Protein AF-A3W802-F1 (afdb_monomer)

Nearest PDB structures (foldseek):
  6dkm-assembly2_C  TM=4.353E-01  e=5.550E+00  synthetic construct
  5izs-assembly2_E  TM=3.662E-01  e=6.695E+00  synthetic construct

Sequence (88 aa):
MSTDERPLNGKALKVILEQLAEVSAIAFALKHDLEPLTPEDIQAGAEPLSQGQIQDSLDEIQTMITNLARVALKATSEEWGAANDGIQ

Mean predicted aligned error: 6.24 Å

Solvent-accessible surface area (backbone atoms only — not comparable to full-atom values): 5297 Å² total; per-residue (Å²): 132,89,76,79,79,62,94,60,58,73,71,64,38,50,55,52,50,52,54,50,51,52,44,50,49,54,56,51,48,54,55,60,60,67,47,81,77,50,76,66,41,51,73,72,67,59,75,77,72,49,72,64,59,54,47,52,55,51,52,48,44,51,52,50,52,50,44,43,42,44,65,74,68,59,41,49,73,65,59,50,45,59,60,50,66,76,72,114

Radius of gyration: 18.17 Å; Cα contacts (8 Å, |Δi|>4): 40; chains: 1; bounding box: 46×30×48 Å

Structure (mmCIF, N/CA/C/O backbone):
data_AF-A3W802-F1
#
_entry.id   AF-A3W802-F1
#
loop_
_atom_site.group_PDB
_atom_site.id
_atom_site.type_symbol
_atom_site.label_atom_id
_atom_site.label_alt_id
_atom_site.label_comp_id
_atom_site.label_asym_id
_atom_site.label_entity_id
_atom_site.label_seq_id
_atom_site.pdbx_PDB_ins_code
_atom_site.Cartn_x
_atom_site.Cartn_y
_atom_site.Cartn_z
_atom_site.occupancy
_atom_site.B_iso_or_equiv
_atom_site.auth_seq_id
_atom_site.auth_comp_id
_atom_site.auth_asym_id
_atom_site.auth_atom_id
_atom_site.pdbx_PDB_model_num
ATOM 1 N N . MET A 1 1 ? 32.263 -22.223 -9.713 1.00 40.97 1 MET A N 1
ATOM 2 C CA . MET A 1 1 ? 31.642 -21.787 -8.446 1.00 40.97 1 MET A CA 1
ATOM 3 C C . MET A 1 1 ? 30.484 -20.877 -8.807 1.00 40.97 1 MET A C 1
ATOM 5 O O . MET A 1 1 ? 30.721 -19.880 -9.469 1.00 40.97 1 MET A O 1
ATOM 9 N N . SER A 1 2 ? 29.257 -21.281 -8.479 1.00 53.06 2 SER A N 1
ATOM 10 C CA . SER A 1 2 ? 28.028 -20.532 -8.765 1.00 53.06 2 SER A CA 1
ATOM 11 C C . SER A 1 2 ? 27.893 -19.386 -7.765 1.00 53.06 2 SER A C 1
ATOM 13 O O . SER A 1 2 ? 27.359 -19.577 -6.675 1.00 53.06 2 SER A O 1
ATOM 15 N N . THR A 1 3 ? 28.417 -18.211 -8.099 1.00 56.62 3 THR A N 1
ATOM 16 C CA . THR A 1 3 ? 28.065 -16.974 -7.397 1.00 56.62 3 THR A CA 1
ATOM 17 C C . THR A 1 3 ? 26.665 -16.564 -7.825 1.00 56.62 3 THR A C 1
ATOM 19 O O . THR A 1 3 ? 26.513 -15.874 -8.821 1.00 56.62 3 THR A O 1
ATOM 22 N N . ASP A 1 4 ? 25.674 -17.072 -7.095 1.00 57.56 4 ASP A N 1
ATOM 23 C CA . ASP A 1 4 ? 24.484 -16.349 -6.630 1.00 57.56 4 ASP A CA 1
ATOM 24 C C . ASP A 1 4 ? 24.134 -15.094 -7.468 1.00 57.56 4 ASP A C 1
ATOM 26 O O . ASP A 1 4 ? 24.355 -13.956 -7.043 1.00 57.56 4 ASP A O 1
ATOM 30 N N . GLU A 1 5 ? 23.630 -15.291 -8.693 1.00 60.50 5 GLU A N 1
ATOM 31 C CA . GLU A 1 5 ? 23.166 -14.214 -9.578 1.00 60.50 5 GLU A CA 1
ATOM 32 C C . GLU A 1 5 ? 21.841 -13.664 -9.045 1.00 60.50 5 GLU A C 1
ATOM 34 O O . GLU A 1 5 ? 20.757 -13.935 -9.559 1.00 60.50 5 GLU A O 1
ATOM 39 N N . ARG A 1 6 ? 21.911 -12.905 -7.948 1.00 67.00 6 ARG A N 1
ATOM 40 C CA . ARG A 1 6 ? 20.743 -12.183 -7.449 1.00 67.00 6 ARG A CA 1
ATOM 41 C C . ARG A 1 6 ? 20.264 -11.237 -8.554 1.00 67.00 6 ARG A C 1
ATOM 43 O O . ARG A 1 6 ? 21.070 -10.432 -9.025 1.00 67.00 6 ARG A O 1
ATOM 50 N N . PRO A 1 7 ? 18.970 -11.277 -8.925 1.00 71.38 7 PRO A N 1
ATOM 51 C CA . PRO A 1 7 ? 18.443 -10.499 -10.048 1.00 71.38 7 PRO A CA 1
ATOM 52 C C . PRO A 1 7 ? 18.579 -8.985 -9.835 1.00 71.38 7 PRO A C 1
ATOM 54 O O . PRO A 1 7 ? 18.577 -8.217 -10.792 1.00 71.38 7 PRO A O 1
ATOM 57 N N . LEU A 1 8 ? 18.725 -8.549 -8.579 1.00 81.75 8 LEU A N 1
ATOM 58 C CA . LEU A 1 8 ? 18.912 -7.158 -8.187 1.00 81.75 8 LEU A CA 1
ATOM 59 C C . LEU A 1 8 ? 19.997 -7.054 -7.114 1.00 81.75 8 LEU A C 1
ATOM 61 O O . LEU A 1 8 ? 20.045 -7.849 -6.173 1.00 81.75 8 LEU A O 1
ATOM 65 N N . ASN A 1 9 ? 20.852 -6.040 -7.228 1.00 83.00 9 ASN A N 1
ATOM 66 C CA . ASN A 1 9 ? 21.917 -5.764 -6.270 1.00 83.00 9 ASN A CA 1
ATOM 67 C C . ASN A 1 9 ? 22.134 -4.250 -6.075 1.00 83.00 9 ASN A C 1
ATOM 69 O O . ASN A 1 9 ? 21.529 -3.407 -6.745 1.00 83.00 9 ASN A O 1
ATOM 73 N N . GLY A 1 10 ? 22.966 -3.902 -5.089 1.00 86.75 10 GLY A N 1
ATOM 74 C CA . GLY A 1 10 ? 23.379 -2.524 -4.828 1.00 86.75 10 GLY A CA 1
ATOM 75 C C . GLY A 1 10 ? 22.214 -1.564 -4.554 1.00 86.75 10 GLY A C 1
ATOM 76 O O . GLY A 1 10 ? 21.307 -1.858 -3.776 1.00 86.75 10 GLY A O 1
ATOM 77 N N . LYS A 1 11 ? 22.254 -0.385 -5.187 1.00 85.56 11 LYS A N 1
ATOM 78 C CA . LYS A 1 11 ? 21.295 0.707 -4.947 1.00 85.56 11 LYS A CA 1
ATOM 79 C C . LYS A 1 11 ? 19.860 0.338 -5.336 1.00 85.56 11 LYS A C 1
ATOM 81 O O . LYS A 1 11 ? 18.939 0.745 -4.639 1.00 85.56 11 LYS A O 1
ATOM 86 N N . ALA A 1 12 ? 19.673 -0.427 -6.412 1.00 84.75 12 ALA A N 1
ATOM 87 C CA . ALA A 1 12 ? 18.343 -0.829 -6.870 1.00 84.75 12 ALA A CA 1
ATOM 88 C C . ALA A 1 12 ? 17.657 -1.742 -5.845 1.00 84.75 12 ALA A C 1
ATOM 90 O O . ALA A 1 12 ? 16.526 -1.480 -5.445 1.00 84.75 12 ALA A O 1
ATOM 91 N N . LEU A 1 13 ? 18.384 -2.750 -5.348 1.00 88.81 13 LEU A N 1
ATOM 92 C CA . LEU A 1 13 ? 17.891 -3.626 -4.286 1.00 88.81 13 LEU A CA 1
ATOM 93 C C . LEU A 1 13 ? 17.564 -2.836 -3.012 1.00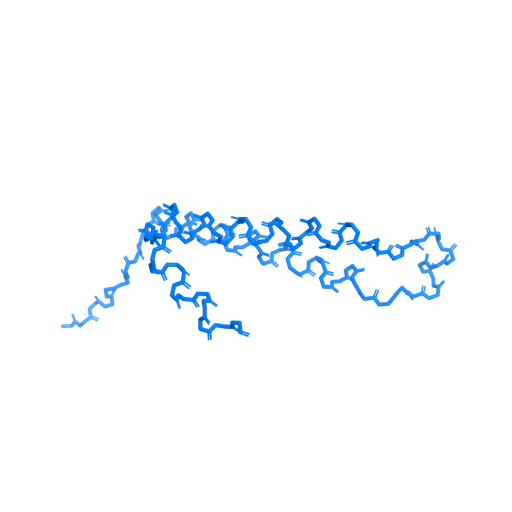 88.81 13 LEU A C 1
ATOM 95 O O . LEU A 1 13 ? 16.518 -3.058 -2.414 1.00 88.81 13 LEU A O 1
ATOM 99 N N . LYS A 1 14 ? 18.427 -1.893 -2.614 1.00 90.00 14 LYS A N 1
ATOM 100 C CA . LYS A 1 14 ? 18.190 -1.060 -1.427 1.00 90.00 14 LYS A CA 1
ATOM 101 C C . LYS A 1 14 ? 16.868 -0.283 -1.519 1.00 90.00 14 LYS A C 1
ATOM 103 O O . LYS A 1 14 ? 16.092 -0.338 -0.576 1.00 90.00 14 LYS A O 1
ATOM 108 N N . VAL A 1 15 ? 16.603 0.383 -2.645 1.00 88.00 15 VAL A N 1
ATOM 109 C CA . VAL A 1 15 ? 15.366 1.167 -2.843 1.00 88.00 15 VAL A CA 1
ATOM 110 C C . VAL A 1 15 ? 14.124 0.279 -2.757 1.00 88.00 15 VAL A C 1
ATOM 112 O O . VAL A 1 15 ? 13.148 0.644 -2.111 1.00 88.00 15 VAL A O 1
ATOM 115 N N . ILE A 1 16 ? 14.172 -0.905 -3.369 1.00 90.50 16 ILE A N 1
ATOM 116 C CA . ILE A 1 16 ? 13.067 -1.872 -3.319 1.00 90.50 16 ILE A CA 1
ATOM 117 C C . ILE A 1 16 ? 12.824 -2.339 -1.881 1.00 90.50 16 ILE A C 1
ATOM 119 O O . ILE A 1 16 ? 11.680 -2.398 -1.444 1.00 90.50 16 ILE A O 1
ATOM 123 N N . LEU A 1 17 ? 13.886 -2.636 -1.127 1.00 92.44 17 LEU A N 1
ATOM 124 C CA . LEU A 1 17 ? 13.767 -3.046 0.273 1.00 92.44 17 LEU A CA 1
ATOM 125 C C . LEU A 1 17 ? 13.210 -1.931 1.168 1.00 92.44 17 LEU A C 1
ATOM 127 O O . LEU A 1 17 ? 12.419 -2.227 2.055 1.00 92.44 17 LEU A O 1
ATOM 131 N N . GLU A 1 18 ? 13.588 -0.672 0.936 1.00 92.50 18 GLU A N 1
ATOM 132 C CA . GLU A 1 18 ? 13.041 0.480 1.668 1.00 92.50 18 GLU A CA 1
ATOM 133 C C . GLU A 1 18 ? 11.532 0.630 1.416 1.00 92.50 18 GLU A C 1
ATOM 135 O O . GLU A 1 18 ? 10.765 0.743 2.368 1.00 92.50 18 GLU A O 1
ATOM 140 N N . GLN A 1 19 ? 11.092 0.519 0.159 1.00 90.88 19 GLN A N 1
ATOM 141 C CA . GLN A 1 19 ? 9.668 0.567 -0.192 1.00 90.88 19 GLN A CA 1
ATOM 142 C C . GLN A 1 19 ? 8.874 -0.615 0.388 1.00 90.88 19 GLN A C 1
ATOM 144 O O . GLN A 1 19 ? 7.767 -0.428 0.889 1.00 90.88 19 GLN A O 1
ATOM 149 N N . LEU A 1 20 ? 9.431 -1.833 0.362 1.00 94.12 20 LEU A N 1
ATOM 150 C CA . LEU A 1 20 ? 8.797 -3.000 0.991 1.00 94.12 20 LEU A CA 1
ATOM 151 C C . LEU A 1 20 ? 8.705 -2.854 2.513 1.00 94.12 20 LEU A C 1
ATOM 153 O O . LEU A 1 20 ? 7.711 -3.273 3.105 1.00 94.12 20 LEU A O 1
ATOM 157 N N . ALA A 1 21 ? 9.722 -2.271 3.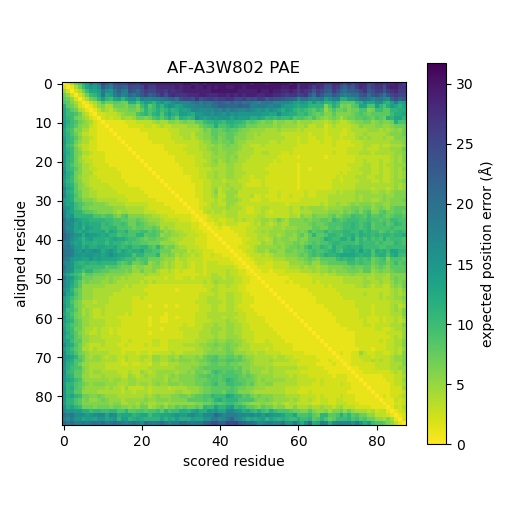150 1.00 95.00 21 ALA A N 1
ATOM 158 C CA . ALA A 1 21 ? 9.706 -2.015 4.585 1.00 95.00 21 ALA A CA 1
ATOM 159 C C . ALA A 1 21 ? 8.611 -1.009 4.963 1.00 95.00 21 ALA A C 1
AT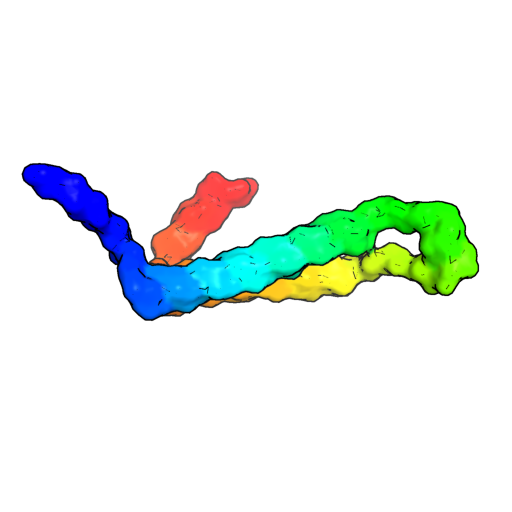OM 161 O O . ALA A 1 21 ? 7.930 -1.207 5.965 1.00 95.00 21 ALA A O 1
ATOM 162 N N . GLU A 1 22 ? 8.404 0.024 4.148 1.00 93.81 22 GLU A N 1
ATOM 163 C CA . GLU A 1 22 ? 7.347 1.017 4.352 1.00 93.81 22 GLU A CA 1
ATOM 164 C C . GLU A 1 22 ? 5.947 0.395 4.188 1.00 93.81 22 GLU A C 1
ATOM 166 O O . GLU A 1 22 ? 5.120 0.523 5.089 1.00 93.81 22 GLU A O 1
ATOM 171 N N . VAL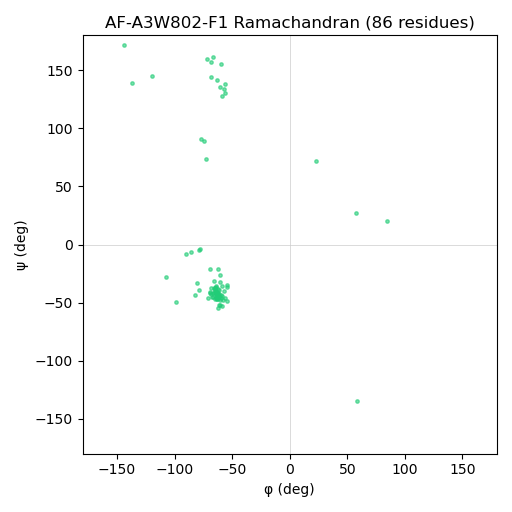 A 1 23 ? 5.718 -0.415 3.144 1.00 94.81 23 VAL A N 1
ATOM 172 C CA . VAL A 1 23 ? 4.472 -1.200 2.998 1.00 94.81 23 VAL A CA 1
ATOM 173 C C . VAL A 1 23 ? 4.237 -2.103 4.211 1.00 94.81 23 VAL A C 1
ATOM 175 O O . VAL A 1 23 ? 3.132 -2.163 4.751 1.00 94.81 23 VAL A O 1
ATOM 178 N N . SER A 1 24 ? 5.280 -2.805 4.663 1.00 94.44 24 SER A N 1
ATOM 179 C CA . SER A 1 24 ? 5.188 -3.685 5.828 1.00 94.44 24 SER A CA 1
ATOM 180 C C . SER A 1 24 ? 4.871 -2.918 7.110 1.00 94.44 24 SER A C 1
ATOM 182 O O . SER A 1 24 ? 4.168 -3.458 7.963 1.00 94.44 24 SER A O 1
ATOM 184 N N . ALA A 1 25 ? 5.392 -1.701 7.271 1.00 93.88 25 ALA A N 1
ATOM 185 C CA . ALA A 1 25 ? 5.125 -0.865 8.434 1.00 93.88 25 ALA A CA 1
ATOM 186 C C . ALA A 1 25 ? 3.660 -0.415 8.468 1.00 93.88 25 ALA A C 1
ATOM 188 O O . ALA A 1 25 ? 3.021 -0.556 9.509 1.00 93.88 25 ALA A O 1
ATOM 189 N N . ILE A 1 26 ? 3.110 0.033 7.334 1.00 92.69 26 ILE A N 1
ATOM 190 C CA . ILE A 1 26 ? 1.698 0.439 7.230 1.00 92.69 26 ILE A CA 1
ATOM 191 C C . ILE A 1 26 ? 0.782 -0.759 7.498 1.00 92.69 26 ILE A C 1
ATOM 193 O O . ILE A 1 26 ? -0.133 -0.668 8.310 1.00 92.69 26 ILE A O 1
ATOM 197 N N . ALA A 1 27 ? 1.062 -1.915 6.888 1.00 94.00 27 ALA A N 1
ATOM 198 C CA . ALA A 1 27 ? 0.270 -3.125 7.106 1.00 94.00 27 ALA A CA 1
ATOM 199 C C . ALA A 1 27 ? 0.314 -3.602 8.569 1.00 94.00 27 ALA A C 1
ATOM 201 O O . ALA A 1 27 ? -0.695 -4.060 9.107 1.00 94.00 27 ALA A O 1
ATOM 202 N N . PHE A 1 28 ? 1.475 -3.498 9.222 1.00 93.25 28 PHE A N 1
ATOM 203 C CA . PHE A 1 28 ? 1.619 -3.850 10.633 1.00 93.25 28 PHE A CA 1
ATOM 204 C C . PHE A 1 28 ? 0.875 -2.873 11.550 1.00 93.25 28 PHE A C 1
ATOM 206 O O . PHE A 1 28 ? 0.198 -3.323 12.473 1.00 93.25 28 PHE A O 1
ATOM 213 N N . ALA A 1 29 ? 0.968 -1.569 11.280 1.00 90.94 29 ALA A N 1
ATOM 214 C CA . ALA A 1 29 ? 0.233 -0.544 12.014 1.00 90.94 29 ALA A CA 1
ATOM 215 C C . ALA A 1 29 ? -1.278 -0.759 11.878 1.00 90.94 29 ALA A C 1
ATOM 217 O O . ALA A 1 29 ? -1.949 -0.954 12.884 1.00 90.94 29 ALA A O 1
ATOM 218 N N . LEU A 1 30 ? -1.780 -0.895 10.646 1.00 92.56 30 LEU A N 1
ATOM 219 C CA . LEU A 1 30 ? -3.195 -1.152 10.382 1.00 92.56 30 LEU A CA 1
ATOM 220 C C . LEU A 1 30 ? -3.689 -2.418 11.090 1.00 92.56 30 LEU A C 1
ATOM 222 O O . LEU A 1 30 ? -4.788 -2.432 11.632 1.00 92.56 30 LEU A O 1
ATOM 226 N N . LYS A 1 31 ? -2.883 -3.487 11.125 1.00 91.19 31 LYS A N 1
ATOM 227 C CA . LYS A 1 31 ? -3.235 -4.697 11.878 1.00 91.19 31 LYS A CA 1
ATOM 228 C C . LYS A 1 31 ? -3.432 -4.400 13.366 1.00 91.19 31 LYS A C 1
ATOM 230 O O . LYS A 1 31 ? -4.391 -4.911 13.933 1.00 91.19 31 LYS A O 1
ATOM 235 N N . HIS A 1 32 ? -2.527 -3.637 13.977 1.00 88.06 32 HIS A N 1
ATOM 236 C CA . HIS A 1 32 ? -2.628 -3.258 15.387 1.00 88.06 32 HIS A CA 1
ATOM 237 C C . HIS A 1 32 ? -3.818 -2.330 15.641 1.00 88.06 32 HIS A C 1
ATOM 239 O O . HIS A 1 32 ? -4.556 -2.539 16.594 1.00 88.06 32 HIS A O 1
ATOM 245 N N . ASP A 1 33 ? -4.050 -1.363 14.757 1.00 87.88 33 ASP A N 1
ATOM 246 C CA . ASP A 1 33 ? -5.147 -0.398 14.885 1.00 87.88 33 ASP A CA 1
ATOM 247 C C . ASP A 1 33 ? -6.533 -1.041 14.681 1.00 87.88 33 ASP A C 1
ATOM 249 O O . ASP A 1 33 ? -7.553 -0.508 15.118 1.00 87.88 33 ASP A O 1
ATOM 253 N N . LEU A 1 34 ? -6.579 -2.197 14.012 1.00 91.38 34 LEU A N 1
ATOM 254 C CA . LEU A 1 34 ? -7.773 -3.030 13.861 1.00 91.38 34 LEU A CA 1
ATOM 255 C C . LEU A 1 34 ? -7.989 -4.002 15.030 1.00 91.38 34 LEU A C 1
ATOM 257 O O . LEU A 1 34 ? -9.013 -4.696 15.053 1.00 91.38 34 LEU A O 1
ATOM 261 N N . GLU A 1 35 ? -7.054 -4.103 15.978 1.00 90.56 35 GLU A N 1
ATOM 262 C CA . GLU A 1 35 ? -7.276 -4.906 17.178 1.00 90.56 35 GLU A CA 1
ATOM 263 C C . GLU A 1 35 ? -8.444 -4.315 17.988 1.00 90.56 35 GLU A C 1
ATOM 265 O O .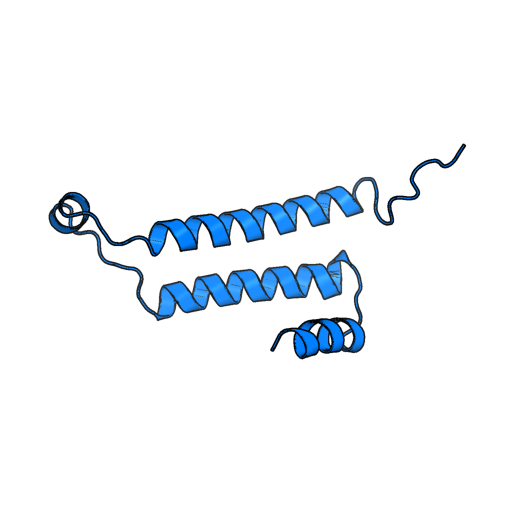 GLU A 1 35 ? -8.609 -3.095 18.059 1.00 90.56 35 GLU A O 1
ATOM 270 N N . PRO A 1 36 ? -9.300 -5.159 18.594 1.00 88.94 36 PRO A N 1
ATOM 271 C CA . PRO A 1 36 ? -10.378 -4.663 19.432 1.00 88.94 36 PRO A CA 1
ATOM 272 C C . PRO A 1 36 ? -9.829 -3.786 20.556 1.00 88.94 36 PRO A C 1
ATOM 274 O O . PRO A 1 36 ? -8.937 -4.212 21.291 1.00 88.94 36 PRO A O 1
ATOM 277 N N . LEU A 1 37 ? -10.407 -2.596 20.714 1.00 90.88 37 LEU A N 1
ATOM 278 C CA . LEU A 1 37 ? -10.047 -1.690 21.799 1.00 90.88 37 LEU A CA 1
ATOM 279 C C . LEU A 1 37 ? -10.222 -2.372 23.157 1.00 90.88 37 LEU A C 1
ATOM 281 O O . LEU A 1 37 ? -11.228 -3.050 23.410 1.00 90.88 37 LEU A O 1
ATOM 285 N N . THR A 1 38 ? -9.259 -2.155 24.048 1.00 91.75 38 THR A N 1
ATOM 286 C CA . THR A 1 38 ? -9.383 -2.596 25.436 1.00 91.75 38 THR A CA 1
ATOM 287 C C . THR A 1 38 ? -10.407 -1.729 26.181 1.00 91.75 38 THR A C 1
ATOM 289 O O . THR A 1 38 ? -10.707 -0.604 25.765 1.00 91.75 38 THR A O 1
ATOM 292 N N . PRO A 1 39 ? -10.971 -2.209 27.303 1.00 93.62 39 PRO A N 1
ATOM 293 C CA . PRO A 1 39 ? -11.815 -1.376 28.157 1.00 93.62 39 PRO A CA 1
ATOM 294 C C . PRO A 1 39 ? -11.128 -0.077 28.602 1.00 93.62 39 PRO A C 1
ATOM 296 O O . PRO A 1 39 ? -11.794 0.951 28.728 1.00 93.62 39 PRO A O 1
ATOM 299 N N . GLU A 1 40 ? -9.814 -0.113 28.827 1.00 93.69 40 GLU A N 1
ATOM 300 C CA . GLU A 1 40 ? -8.991 1.040 29.188 1.00 93.69 40 GLU A CA 1
ATOM 301 C C . GLU A 1 40 ? -8.918 2.069 28.050 1.00 93.69 40 GLU A C 1
ATOM 303 O O . GLU A 1 40 ? -9.069 3.264 28.306 1.00 93.69 40 GLU A O 1
ATOM 308 N N . ASP A 1 41 ? -8.773 1.622 26.799 1.00 91.69 41 ASP A N 1
ATOM 309 C CA . ASP A 1 41 ? -8.751 2.501 25.620 1.00 91.69 41 ASP A CA 1
ATOM 310 C C . ASP A 1 41 ? -10.093 3.219 25.442 1.00 91.69 41 ASP A C 1
ATOM 312 O O . ASP A 1 41 ? -10.142 4.431 25.223 1.00 91.69 41 ASP A O 1
ATOM 316 N N . ILE A 1 42 ? -11.198 2.489 25.620 1.00 90.75 42 ILE A N 1
ATOM 317 C CA . ILE A 1 42 ? -12.552 3.057 25.557 1.00 90.75 42 ILE A CA 1
ATOM 318 C C . ILE A 1 42 ? -12.751 4.087 26.679 1.00 90.75 42 ILE A C 1
ATOM 320 O O . ILE A 1 42 ? -13.321 5.154 26.447 1.00 90.75 42 ILE A O 1
ATOM 324 N N . GLN A 1 43 ? -12.255 3.814 27.893 1.00 93.75 43 GLN A N 1
ATOM 325 C CA . GLN A 1 43 ? -12.295 4.777 29.002 1.00 93.75 43 GLN A CA 1
ATOM 326 C C . GLN A 1 43 ? -11.428 6.016 28.744 1.00 93.75 43 GLN A C 1
ATOM 328 O O . GLN A 1 43 ? -11.777 7.105 29.201 1.00 93.75 43 GLN A O 1
ATOM 333 N N . ALA A 1 44 ? -10.328 5.866 28.004 1.00 93.75 44 ALA A N 1
ATOM 334 C CA . ALA A 1 44 ? -9.470 6.964 27.566 1.00 93.75 44 ALA A CA 1
ATOM 335 C C . ALA A 1 44 ? -10.041 7.749 26.366 1.00 93.75 44 ALA A C 1
ATOM 337 O O . ALA A 1 44 ? -9.467 8.768 25.981 1.00 93.75 44 ALA A O 1
ATOM 338 N N . GLY A 1 45 ? -11.177 7.318 25.805 1.00 92.19 45 GLY A N 1
ATOM 339 C CA . GLY A 1 45 ? -11.845 7.975 24.681 1.00 92.19 45 GLY A CA 1
ATOM 340 C C . GLY A 1 45 ? -11.298 7.586 23.308 1.00 92.19 45 GLY A C 1
ATOM 341 O O . GLY A 1 45 ? -11.487 8.339 22.356 1.00 92.19 45 GLY A O 1
ATOM 342 N N . ALA A 1 46 ? -10.610 6.448 23.195 1.00 90.00 46 ALA A N 1
ATOM 343 C CA . ALA A 1 46 ? -10.219 5.906 21.902 1.00 90.00 46 ALA A CA 1
ATOM 344 C C . ALA A 1 46 ? -11.451 5.431 21.119 1.00 90.00 46 ALA A C 1
ATOM 346 O O . ALA A 1 46 ? -12.394 4.868 21.682 1.00 90.00 46 ALA A O 1
ATOM 347 N N . GLU A 1 47 ? -11.409 5.621 19.804 1.00 89.75 47 GLU A N 1
ATOM 348 C CA . GLU A 1 47 ? -12.426 5.141 18.875 1.00 89.75 47 GLU A CA 1
ATOM 349 C C . GLU A 1 47 ? -11.784 4.177 17.870 1.00 89.75 47 GLU A C 1
ATOM 351 O O . GLU A 1 47 ? -10.622 4.372 17.499 1.00 89.75 47 GLU A O 1
ATOM 356 N N . PRO A 1 48 ? -12.503 3.131 17.423 1.00 88.88 48 PRO A N 1
ATOM 357 C CA . PRO A 1 48 ? -12.014 2.267 16.359 1.00 88.88 48 PRO A CA 1
ATOM 358 C C . PRO A 1 48 ? -11.770 3.065 15.080 1.00 88.88 48 PRO A C 1
ATOM 360 O O . PRO A 1 48 ? -12.442 4.070 14.826 1.00 88.88 48 PRO A O 1
ATOM 363 N N . LEU A 1 49 ? -10.883 2.563 14.221 1.00 91.12 49 LEU A N 1
ATOM 364 C CA . LEU A 1 49 ? -10.749 3.116 12.880 1.00 91.12 49 LEU A CA 1
ATOM 365 C C . LEU A 1 49 ? -12.088 3.074 12.138 1.00 91.12 49 LEU A C 1
ATOM 367 O O . LEU A 1 49 ? -12.791 2.060 12.100 1.00 91.12 49 LEU A O 1
ATOM 371 N N . SER A 1 50 ? -12.419 4.190 11.501 1.00 92.81 50 SER A N 1
ATOM 372 C CA . SER A 1 50 ? -13.534 4.250 10.567 1.00 92.81 50 SER A CA 1
ATOM 373 C C . SER A 1 50 ? -13.231 3.438 9.307 1.00 92.81 50 SER A C 1
ATOM 375 O O . SER A 1 50 ? -12.078 3.253 8.918 1.00 92.81 50 SER A O 1
ATOM 377 N N . GLN A 1 51 ? -14.284 3.013 8.604 1.00 93.06 51 GLN A N 1
ATOM 378 C CA . GLN A 1 51 ? -14.139 2.336 7.314 1.00 93.06 51 GLN A CA 1
ATOM 379 C C . GLN A 1 51 ? -13.308 3.157 6.313 1.00 93.06 51 GLN A C 1
ATOM 381 O O . GLN A 1 51 ? -12.529 2.573 5.569 1.00 93.06 51 GLN A O 1
ATOM 386 N N . GLY A 1 52 ? -13.447 4.489 6.320 1.00 95.00 52 GLY A N 1
ATOM 387 C CA . GLY A 1 52 ? -12.664 5.377 5.458 1.00 95.00 52 GLY A CA 1
ATOM 388 C C . GLY A 1 52 ? -11.169 5.314 5.766 1.00 95.00 52 GLY A C 1
ATOM 389 O O . GLY A 1 52 ? -10.380 5.094 4.862 1.00 95.00 52 GLY A O 1
ATOM 390 N N . GLN A 1 53 ? -10.783 5.376 7.045 1.00 92.88 53 GLN A N 1
ATOM 391 C CA . GLN A 1 53 ? -9.371 5.263 7.441 1.00 92.88 53 GLN A CA 1
ATOM 392 C C . GLN A 1 53 ? -8.766 3.909 7.054 1.00 92.88 53 GLN A C 1
ATOM 394 O O . GLN A 1 53 ? -7.630 3.848 6.597 1.00 92.88 53 GLN A O 1
ATOM 399 N N . ILE A 1 54 ? -9.536 2.826 7.198 1.00 93.69 54 ILE A N 1
ATOM 400 C CA . ILE A 1 54 ? -9.100 1.487 6.782 1.00 93.69 54 ILE A CA 1
ATOM 401 C C . ILE A 1 54 ? -8.895 1.445 5.264 1.00 93.69 54 ILE A C 1
ATOM 403 O O . ILE A 1 54 ? -7.886 0.923 4.797 1.00 93.69 54 ILE A O 1
ATOM 407 N N . GLN A 1 55 ? -9.841 1.990 4.493 1.00 94.94 55 GLN A N 1
ATOM 408 C CA . GLN A 1 55 ? -9.746 2.057 3.033 1.00 94.94 55 GLN A CA 1
ATOM 409 C C . GLN A 1 55 ? -8.540 2.883 2.587 1.00 94.94 55 GLN A C 1
ATOM 411 O O . GLN A 1 55 ? -7.768 2.395 1.772 1.00 94.94 55 GLN A O 1
ATOM 416 N N . ASP A 1 56 ? -8.318 4.053 3.185 1.00 94.75 56 ASP A N 1
ATOM 417 C CA . ASP A 1 56 ? -7.185 4.921 2.860 1.00 94.75 56 ASP A CA 1
ATOM 418 C C . ASP A 1 56 ? -5.842 4.202 3.082 1.00 94.75 56 ASP A C 1
ATOM 420 O O . ASP A 1 56 ? -4.967 4.236 2.215 1.00 94.75 56 ASP A O 1
ATOM 424 N N . SER A 1 57 ? -5.683 3.482 4.202 1.00 93.56 57 SER A N 1
ATOM 425 C CA . SER A 1 57 ? -4.466 2.698 4.468 1.00 93.56 57 SER A CA 1
ATOM 426 C C . SER A 1 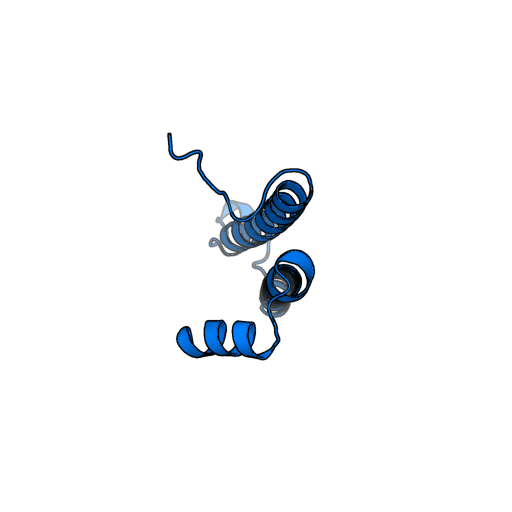57 ? -4.279 1.532 3.491 1.00 93.56 57 SER A C 1
ATOM 428 O O . SER A 1 57 ? -3.153 1.228 3.090 1.00 93.56 57 SER A O 1
ATOM 430 N N . LEU A 1 58 ? -5.364 0.862 3.092 1.00 94.75 58 LEU A N 1
ATOM 431 C CA . LEU A 1 58 ? -5.303 -0.218 2.103 1.00 94.75 58 LEU A CA 1
ATOM 432 C C . LEU A 1 58 ? -4.968 0.315 0.702 1.00 94.75 58 LEU A C 1
ATOM 434 O O . LEU A 1 58 ? -4.144 -0.286 0.007 1.00 94.75 58 LEU A O 1
ATOM 438 N N . ASP A 1 59 ? -5.543 1.451 0.313 1.00 95.44 59 ASP A N 1
ATOM 439 C CA . ASP A 1 59 ? -5.272 2.126 -0.958 1.00 95.44 59 ASP A CA 1
ATOM 440 C C . ASP A 1 59 ? -3.822 2.629 -1.024 1.00 95.44 59 ASP A C 1
ATOM 442 O O . ASP A 1 59 ? -3.170 2.532 -2.072 1.00 95.44 59 ASP A O 1
ATOM 446 N N . GLU A 1 60 ? -3.279 3.111 0.098 1.00 94.75 60 GLU A N 1
ATOM 447 C CA . GLU A 1 60 ? -1.869 3.485 0.225 1.00 94.75 60 GLU A CA 1
ATOM 448 C C . GLU A 1 60 ? -0.954 2.274 -0.007 1.00 94.75 60 GLU A C 1
ATOM 450 O O . GLU A 1 60 ? -0.093 2.310 -0.896 1.00 94.75 60 GLU A O 1
ATOM 455 N N . ILE A 1 61 ? -1.198 1.162 0.701 1.00 94.62 61 ILE A N 1
ATOM 456 C CA . ILE A 1 61 ? -0.472 -0.105 0.508 1.00 94.62 61 ILE A CA 1
ATOM 457 C C . ILE A 1 61 ? -0.536 -0.544 -0.962 1.00 94.62 61 ILE A C 1
ATOM 459 O O . ILE A 1 61 ? 0.494 -0.860 -1.568 1.00 94.62 61 ILE A O 1
ATOM 463 N N . GLN A 1 62 ? -1.727 -0.541 -1.565 1.00 94.06 62 GLN A N 1
ATOM 464 C CA . GLN A 1 62 ? -1.922 -0.967 -2.951 1.00 94.06 62 GLN A CA 1
ATOM 465 C C . GLN A 1 62 ? -1.176 -0.063 -3.941 1.00 94.06 62 GLN A C 1
ATOM 467 O O . GLN A 1 62 ? -0.552 -0.551 -4.895 1.00 94.06 62 GLN A O 1
ATOM 472 N N . THR A 1 63 ? -1.207 1.250 -3.714 1.00 94.31 63 THR A N 1
ATOM 473 C CA . THR A 1 63 ? -0.501 2.240 -4.535 1.00 94.31 63 THR A CA 1
ATOM 474 C C . THR A 1 63 ? 1.006 2.017 -4.473 1.00 94.31 63 THR A C 1
ATOM 476 O O . THR A 1 63 ? 1.679 1.994 -5.509 1.00 94.31 63 THR A O 1
ATOM 479 N N . MET A 1 64 ? 1.548 1.788 -3.278 1.00 94.12 64 MET A N 1
ATOM 480 C CA . MET A 1 64 ? 2.971 1.521 -3.083 1.00 94.12 64 MET A CA 1
ATOM 481 C C . MET A 1 64 ? 3.420 0.218 -3.745 1.00 94.12 64 MET A C 1
ATOM 483 O O . MET A 1 64 ? 4.432 0.214 -4.448 1.00 94.12 64 MET A O 1
ATOM 487 N N . ILE A 1 65 ? 2.654 -0.865 -3.592 1.00 94.06 65 ILE A N 1
ATOM 488 C CA . ILE A 1 65 ? 2.941 -2.153 -4.243 1.00 94.06 65 ILE A CA 1
ATOM 489 C C . ILE A 1 65 ? 2.920 -1.996 -5.768 1.00 94.06 65 ILE A C 1
ATOM 491 O O . ILE A 1 65 ? 3.835 -2.454 -6.457 1.00 94.06 65 ILE A O 1
ATOM 495 N N . THR A 1 66 ? 1.921 -1.292 -6.304 1.00 91.94 66 THR A N 1
ATOM 496 C CA . THR A 1 66 ? 1.816 -1.031 -7.747 1.00 91.94 66 THR A CA 1
ATOM 497 C C . THR A 1 66 ? 3.006 -0.215 -8.255 1.00 91.94 66 THR A C 1
ATOM 499 O O . THR A 1 66 ? 3.569 -0.523 -9.309 1.00 91.94 66 THR A O 1
ATOM 502 N N . ASN A 1 67 ? 3.432 0.802 -7.502 1.00 90.62 67 ASN A N 1
ATOM 503 C CA . ASN A 1 67 ? 4.618 1.590 -7.827 1.00 90.62 67 ASN A CA 1
ATOM 504 C C . ASN A 1 67 ? 5.892 0.741 -7.775 1.00 90.62 67 ASN A C 1
ATOM 506 O O . ASN A 1 67 ? 6.724 0.838 -8.677 1.00 90.62 67 ASN A O 1
ATOM 510 N N . LEU A 1 68 ? 6.037 -0.131 -6.780 1.00 92.38 68 LEU A N 1
ATOM 511 C CA . LEU A 1 68 ? 7.171 -1.045 -6.688 1.00 92.38 68 LEU A CA 1
ATOM 512 C C . LEU A 1 68 ? 7.233 -1.973 -7.908 1.00 92.38 68 LEU A C 1
ATOM 514 O O . LEU A 1 68 ? 8.276 -2.063 -8.557 1.00 92.38 68 LEU A O 1
ATOM 518 N N . ALA A 1 69 ? 6.111 -2.584 -8.288 1.00 91.31 69 ALA A N 1
ATOM 519 C CA . ALA A 1 69 ? 6.036 -3.460 -9.454 1.00 91.31 69 ALA A CA 1
ATOM 520 C C . ALA A 1 69 ? 6.360 -2.713 -10.761 1.00 91.31 69 ALA A C 1
ATOM 522 O O . ALA A 1 69 ? 7.268 -3.092 -11.504 1.00 91.31 69 ALA A O 1
ATOM 523 N N . ARG A 1 70 ? 5.660 -1.611 -11.042 1.00 91.19 70 ARG A N 1
ATOM 524 C CA . ARG A 1 70 ? 5.748 -0.935 -12.348 1.00 91.19 70 ARG A CA 1
ATOM 525 C C . ARG A 1 70 ? 6.971 -0.033 -12.481 1.00 91.19 70 ARG A C 1
ATOM 527 O O . ARG A 1 70 ? 7.523 0.114 -13.570 1.00 91.19 70 ARG A O 1
ATOM 534 N N . VAL A 1 71 ? 7.409 0.593 -11.389 1.00 87.12 71 VAL A N 1
ATOM 535 C CA . VAL A 1 71 ? 8.492 1.586 -11.418 1.00 87.12 71 VAL A CA 1
ATOM 536 C C . VAL A 1 71 ? 9.818 0.974 -11.000 1.00 87.12 71 VAL A C 1
ATOM 538 O 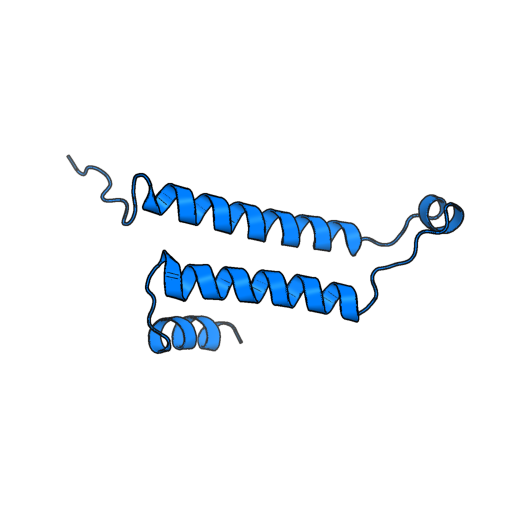O . VAL A 1 71 ? 10.804 1.184 -11.715 1.00 87.12 71 VAL A O 1
ATOM 541 N N . ALA A 1 72 ? 9.863 0.249 -9.880 1.00 86.12 72 ALA A N 1
ATOM 542 C CA . ALA A 1 72 ? 11.117 -0.279 -9.344 1.00 86.12 72 ALA A CA 1
ATOM 543 C C . ALA A 1 72 ? 11.528 -1.588 -10.033 1.00 86.12 72 ALA A C 1
ATOM 545 O O . ALA A 1 72 ? 12.685 -1.726 -10.429 1.00 86.12 72 ALA A O 1
ATOM 546 N N . LEU A 1 73 ? 10.575 -2.497 -10.255 1.00 89.38 73 LEU A N 1
ATOM 547 C CA . LEU A 1 73 ? 10.803 -3.770 -10.949 1.00 89.38 73 LEU A CA 1
ATOM 548 C C . LEU A 1 73 ? 10.603 -3.685 -12.467 1.00 89.38 73 LEU A C 1
ATOM 550 O O . LEU A 1 73 ? 10.951 -4.626 -13.172 1.00 89.38 73 LEU A O 1
ATOM 554 N N . LYS A 1 74 ? 10.094 -2.553 -12.974 1.00 90.19 74 LYS A N 1
ATOM 555 C CA . LYS A 1 74 ? 9.830 -2.319 -14.406 1.00 90.19 74 LYS A CA 1
ATOM 556 C C . LYS A 1 74 ? 8.877 -3.341 -15.033 1.00 90.19 74 LYS A C 1
ATOM 558 O O . LYS A 1 74 ? 8.929 -3.538 -16.244 1.00 90.19 74 LYS A O 1
ATOM 563 N N . ALA A 1 75 ? 7.989 -3.936 -14.236 1.00 91.31 75 ALA A N 1
ATOM 564 C CA . ALA A 1 75 ? 6.943 -4.799 -14.759 1.00 91.31 75 ALA A CA 1
ATOM 565 C C . ALA A 1 75 ? 6.044 -4.006 -15.715 1.00 91.31 75 ALA A C 1
ATOM 567 O O . ALA A 1 75 ? 5.629 -2.872 -15.433 1.00 91.31 75 ALA A O 1
ATOM 568 N N . THR A 1 76 ? 5.730 -4.614 -16.849 1.00 93.25 76 THR A N 1
ATOM 569 C CA . THR A 1 76 ? 4.707 -4.100 -17.754 1.00 93.25 76 THR A CA 1
ATOM 570 C C . THR A 1 76 ? 3.331 -4.176 -17.092 1.00 93.25 76 THR A C 1
ATOM 572 O O . THR A 1 76 ? 3.110 -4.902 -16.121 1.00 93.25 76 THR A O 1
ATOM 575 N N . SER A 1 77 ? 2.369 -3.416 -17.622 1.00 89.50 77 SER A N 1
ATOM 576 C CA . SER A 1 77 ? 0.983 -3.517 -17.155 1.00 89.50 77 SER A CA 1
ATOM 577 C C . SER A 1 77 ? 0.406 -4.921 -17.357 1.00 89.50 77 SER A C 1
ATOM 579 O O . SER A 1 77 ? -0.403 -5.347 -16.545 1.00 89.50 77 SER A O 1
ATOM 581 N N . GLU A 1 78 ? 0.823 -5.628 -18.411 1.00 92.75 78 GLU A N 1
ATOM 582 C CA . GLU A 1 78 ? 0.372 -6.992 -18.713 1.00 92.75 78 GLU A CA 1
ATOM 583 C C . GLU A 1 78 ? 0.936 -8.003 -17.712 1.00 92.75 78 GLU A C 1
ATOM 585 O O . GLU A 1 78 ? 0.178 -8.801 -17.170 1.00 92.75 78 GLU A O 1
ATOM 590 N N . GLU A 1 79 ? 2.234 -7.931 -17.396 1.00 92.38 79 GLU A N 1
ATOM 591 C CA . GLU A 1 79 ? 2.858 -8.796 -16.383 1.00 92.38 79 GLU A CA 1
ATOM 592 C C . GLU A 1 79 ? 2.260 -8.563 -14.991 1.00 92.38 79 GLU A C 1
ATOM 594 O O . GLU A 1 79 ? 1.988 -9.519 -14.266 1.00 92.38 79 GLU A O 1
ATOM 599 N N . TRP A 1 80 ? 2.022 -7.300 -14.620 1.00 91.31 80 TRP A N 1
ATOM 600 C CA . TRP A 1 80 ? 1.394 -6.967 -13.340 1.00 91.31 80 TRP A CA 1
ATOM 601 C C . TRP A 1 80 ? -0.082 -7.375 -13.288 1.00 91.31 80 TRP A C 1
ATOM 603 O O . TRP A 1 80 ? -0.530 -7.914 -12.279 1.00 91.31 80 TRP A O 1
ATOM 613 N N . GLY A 1 81 ? -0.824 -7.154 -14.377 1.00 87.62 81 GLY A N 1
ATOM 614 C CA . GLY A 1 81 ? -2.213 -7.591 -14.509 1.00 87.62 81 GLY A CA 1
ATOM 615 C C . GLY A 1 81 ? -2.334 -9.105 -14.366 1.00 87.62 81 GLY A C 1
AT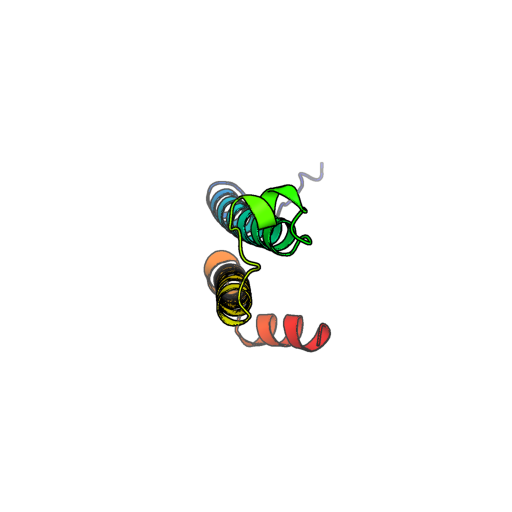OM 616 O O . GLY A 1 81 ? -3.030 -9.574 -13.476 1.00 87.62 81 GLY A O 1
ATOM 617 N N . ALA A 1 82 ? -1.553 -9.867 -15.137 1.00 90.31 82 ALA A N 1
ATOM 618 C CA . ALA A 1 82 ? -1.553 -11.327 -15.074 1.00 90.31 82 ALA A CA 1
ATOM 619 C C . ALA A 1 82 ? -1.185 -11.873 -13.682 1.00 90.31 82 ALA A C 1
ATOM 621 O O . ALA A 1 82 ? -1.733 -12.889 -13.255 1.00 90.31 82 ALA A O 1
ATOM 622 N N . ALA A 1 83 ? -0.273 -11.207 -12.964 1.00 87.56 83 ALA A N 1
ATOM 623 C CA . ALA A 1 83 ? 0.084 -11.588 -11.600 1.00 87.56 83 ALA A CA 1
ATOM 624 C C . ALA A 1 83 ? -1.054 -11.339 -10.591 1.00 87.56 83 ALA A C 1
ATOM 626 O O . ALA A 1 83 ? -1.236 -12.149 -9.685 1.00 87.56 83 ALA A O 1
ATOM 627 N N . ASN A 1 84 ? -1.821 -10.255 -10.746 1.00 83.56 84 ASN A N 1
ATOM 628 C CA . ASN A 1 84 ? -2.950 -9.937 -9.863 1.00 83.56 84 ASN A CA 1
ATOM 629 C C . ASN A 1 84 ? -4.210 -10.742 -10.183 1.00 83.56 84 ASN A C 1
ATOM 631 O O . ASN A 1 84 ? -4.894 -11.184 -9.262 1.00 83.56 84 ASN A O 1
ATOM 635 N N . ASP A 1 85 ? -4.501 -10.959 -11.465 1.00 82.50 85 ASP A N 1
ATOM 636 C CA . ASP A 1 85 ? -5.675 -11.714 -11.915 1.00 82.50 85 ASP A CA 1
ATOM 637 C C . ASP A 1 85 ? -5.650 -13.163 -11.399 1.00 82.50 85 ASP A C 1
ATOM 639 O O . ASP A 1 85 ? -6.694 -13.776 -11.217 1.00 82.50 85 ASP A O 1
ATOM 643 N N . GLY A 1 86 ? -4.461 -13.718 -11.131 1.00 68.69 86 GLY A N 1
ATOM 644 C CA . GLY A 1 86 ? -4.299 -15.053 -10.545 1.00 68.69 86 GLY A CA 1
ATOM 645 C C . GLY A 1 86 ? -4.530 -15.141 -9.029 1.00 68.69 86 GLY A C 1
ATOM 646 O O . GLY A 1 86 ? -4.445 -16.239 -8.480 1.00 68.69 86 GLY A O 1
ATOM 647 N N . ILE A 1 87 ? -4.761 -14.012 -8.351 1.00 77.31 87 ILE A N 1
ATOM 648 C CA . ILE A 1 87 ? -4.953 -13.924 -6.891 1.00 77.31 87 ILE A CA 1
ATOM 649 C C . ILE A 1 87 ? -6.421 -13.633 -6.529 1.00 77.31 87 ILE A C 1
ATOM 651 O O . ILE A 1 87 ? -6.850 -14.010 -5.436 1.00 77.31 87 ILE A O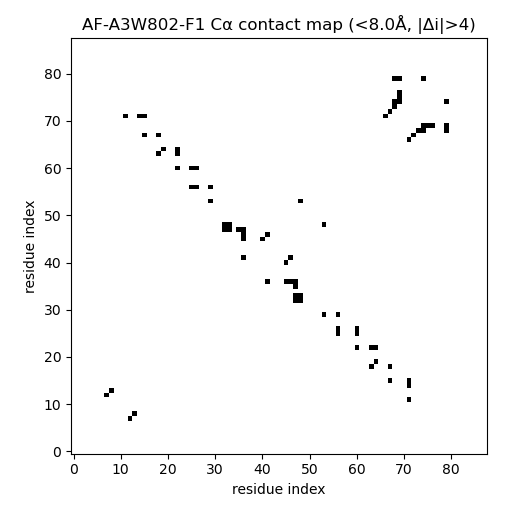 1
ATOM 655 N N . GLN A 1 88 ? -7.167 -12.963 -7.419 1.00 53.66 88 GLN A N 1
ATOM 656 C CA . GLN A 1 88 ? -8.599 -12.664 -7.259 1.00 53.66 88 GLN A CA 1
ATOM 657 C C . GLN A 1 88 ? -9.476 -13.915 -7.397 1.00 53.66 88 GLN A C 1
ATOM 659 O O . GLN A 1 88 ? -10.497 -13.971 -6.674 1.00 53.66 88 GLN A O 1
#

Secondary structure (DSSP, 8-state):
------SS-HHHHHHHHHHHHHHHHHHHHHHHHTSPPPHHHHHTT--PPPHHHHHHHHHHHHHHHHHIIIIIS---HHHHHHHHHTT-

Foldseek 3Di:
DDPDPDVDDDPLVVVLVVLVVVLVVLVVVLVVLQPDDDPVCVVVVDDRDDPVNSVVSVVVSVVSVVCCQCPSVVHDPVRVVVVVVVVD

pLDDT: mean 87.73, std 10.69, range [40.97, 95.44]